Protein AF-A0A352UMW1-F1 (afdb_monomer_lite)

pLDDT: mean 92.81, std 8.37, range [55.16, 98.38]

Radius of gyration: 13.33 Å; chains: 1; bounding box: 22×29×37 Å

Structure (mmCIF, N/CA/C/O backbone):
data_AF-A0A352UMW1-F1
#
_entry.id   AF-A0A352UMW1-F1
#
loop_
_atom_site.group_PDB
_atom_site.id
_atom_site.type_symbol
_atom_site.label_atom_id
_atom_site.label_alt_id
_atom_site.label_comp_id
_atom_site.label_asym_id
_atom_site.label_entity_id
_atom_site.label_seq_id
_atom_site.pdbx_PDB_ins_code
_atom_site.Cartn_x
_atom_site.Cartn_y
_atom_site.Cartn_z
_atom_site.occupancy
_atom_site.B_iso_or_equiv
_atom_site.auth_seq_id
_atom_site.auth_comp_id
_atom_site.auth_asym_id
_atom_site.auth_atom_id
_atom_site.pdbx_PDB_model_num
ATOM 1 N N . SER A 1 1 ? 6.477 -7.309 5.826 1.00 55.16 1 SER A N 1
ATOM 2 C CA . SER A 1 1 ? 5.040 -7.327 6.108 1.00 55.16 1 SER A CA 1
ATOM 3 C C . SER A 1 1 ? 4.804 -7.199 7.592 1.00 55.16 1 SER A C 1
ATOM 5 O O . SER A 1 1 ? 5.237 -8.070 8.332 1.00 55.16 1 SER A O 1
ATOM 7 N N . THR A 1 2 ? 4.168 -6.112 8.019 1.00 60.53 2 THR A N 1
ATOM 8 C CA . THR A 1 2 ? 3.606 -5.924 9.375 1.00 60.53 2 THR A CA 1
ATOM 9 C C . THR A 1 2 ? 2.249 -6.613 9.550 1.00 60.53 2 THR A C 1
ATOM 11 O O . THR A 1 2 ? 1.618 -6.520 10.590 1.00 60.53 2 THR A O 1
ATOM 14 N N . ASP A 1 3 ? 1.804 -7.287 8.502 1.00 63.72 3 ASP A N 1
ATOM 15 C CA . ASP A 1 3 ? 0.493 -7.883 8.307 1.00 63.72 3 ASP A CA 1
ATOM 16 C C . ASP A 1 3 ? 0.351 -9.253 8.987 1.00 63.72 3 ASP A C 1
ATOM 18 O O . ASP A 1 3 ? -0.739 -9.799 8.980 1.00 63.72 3 ASP A O 1
ATOM 22 N N . GLU A 1 4 ? 1.418 -9.826 9.561 1.00 69.00 4 GLU A N 1
ATOM 23 C CA . GLU A 1 4 ? 1.403 -11.130 10.266 1.00 69.00 4 GLU A CA 1
ATOM 24 C C . GLU A 1 4 ? 0.718 -12.282 9.488 1.00 69.00 4 GLU A C 1
ATOM 26 O O . GLU A 1 4 ? 0.262 -13.264 10.065 1.00 69.00 4 GLU A O 1
ATOM 31 N N . GLY A 1 5 ? 0.658 -12.186 8.154 1.00 71.06 5 GLY A N 1
ATOM 32 C CA . GLY A 1 5 ? -0.032 -13.154 7.288 1.00 71.06 5 GLY A CA 1
ATOM 33 C C . GLY A 1 5 ? -1.539 -12.915 7.122 1.00 71.06 5 GLY A C 1
ATOM 34 O O . GLY A 1 5 ? -2.219 -13.717 6.485 1.00 71.06 5 GLY A O 1
ATOM 35 N N . VAL A 1 6 ? -2.061 -11.818 7.661 1.00 81.12 6 VAL A N 1
ATOM 36 C CA . VAL A 1 6 ? -3.454 -11.388 7.574 1.00 81.12 6 VAL A CA 1
ATOM 37 C C . VAL A 1 6 ? -3.604 -10.354 6.458 1.00 81.12 6 VAL A C 1
ATOM 39 O O . VAL A 1 6 ? -2.854 -9.382 6.385 1.00 81.12 6 VAL A O 1
ATOM 42 N N . GLU A 1 7 ? -4.584 -10.543 5.574 1.00 87.94 7 GLU A N 1
ATOM 43 C CA . GLU A 1 7 ? -4.846 -9.557 4.523 1.00 87.94 7 GLU A CA 1
ATOM 44 C C . GLU A 1 7 ? -5.434 -8.253 5.088 1.00 87.94 7 GLU A C 1
ATOM 46 O O . GLU A 1 7 ? -6.263 -8.303 6.004 1.00 87.94 7 GLU A O 1
ATOM 51 N N . PRO A 1 8 ? -5.033 -7.087 4.543 1.00 94.81 8 PRO A N 1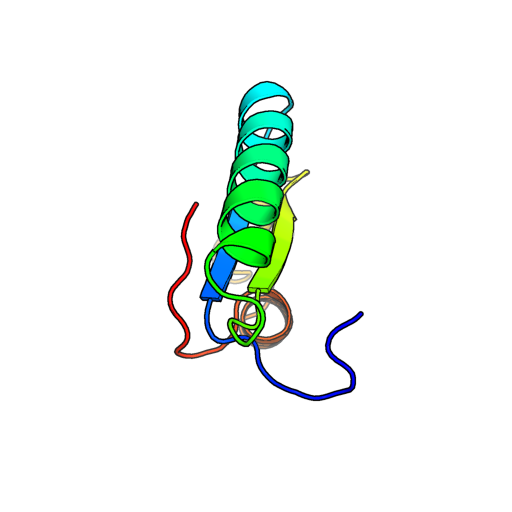
ATOM 52 C CA . PRO A 1 8 ? -5.616 -5.811 4.930 1.00 94.81 8 PRO A CA 1
ATOM 53 C C . PRO A 1 8 ? -7.065 -5.697 4.439 1.00 94.81 8 PRO A C 1
ATOM 55 O O . PRO A 1 8 ? -7.484 -6.369 3.498 1.00 94.81 8 PRO A O 1
ATOM 58 N N . ASP A 1 9 ? -7.821 -4.793 5.049 1.00 95.94 9 ASP A N 1
ATOM 59 C CA . ASP A 1 9 ? -9.146 -4.397 4.571 1.00 95.94 9 ASP A CA 1
ATOM 60 C C . ASP A 1 9 ? -9.040 -3.335 3.464 1.00 95.94 9 ASP A C 1
ATOM 62 O O . ASP A 1 9 ? -9.907 -3.257 2.595 1.00 95.94 9 ASP A O 1
ATOM 66 N N . ILE A 1 10 ? -7.958 -2.545 3.468 1.00 96.75 10 ILE A N 1
ATOM 67 C CA . ILE A 1 10 ? -7.652 -1.518 2.465 1.00 96.75 10 ILE A CA 1
ATOM 68 C C . ILE A 1 10 ? -6.137 -1.319 2.303 1.00 96.75 10 ILE A C 1
ATOM 70 O O . ILE A 1 10 ? -5.368 -1.398 3.269 1.00 96.75 10 ILE A O 1
ATOM 74 N N . VAL A 1 11 ? -5.706 -1.023 1.076 1.00 97.50 11 VAL A N 1
ATOM 75 C CA . VAL A 1 11 ? -4.343 -0.571 0.773 1.00 97.50 11 VAL A CA 1
ATOM 76 C C . VAL A 1 11 ? -4.331 0.946 0.583 1.0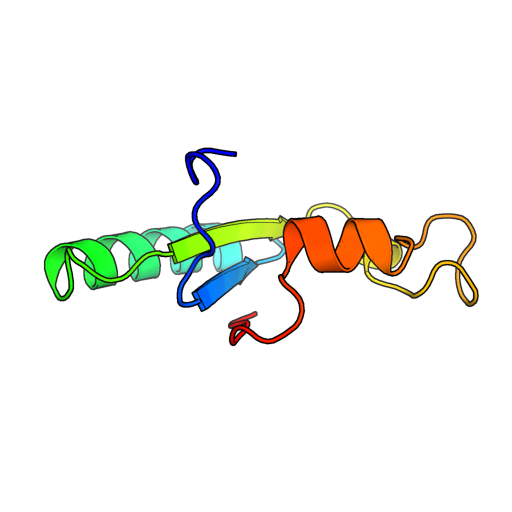0 97.50 11 VAL A C 1
ATOM 78 O O . VAL A 1 11 ? -5.065 1.477 -0.245 1.00 97.50 11 VAL A O 1
ATOM 81 N N . MET A 1 12 ? -3.477 1.630 1.339 1.00 97.94 12 MET A N 1
ATOM 82 C CA . MET A 1 12 ? -3.231 3.071 1.273 1.00 97.94 12 MET A CA 1
ATOM 83 C C . MET A 1 12 ? -1.926 3.293 0.510 1.00 97.94 12 MET A C 1
ATOM 85 O O . MET A 1 12 ? -0.838 3.080 1.050 1.00 97.94 12 MET A O 1
ATOM 89 N N . ALA A 1 13 ? -2.027 3.643 -0.763 1.00 97.81 13 ALA A N 1
ATOM 90 C CA . ALA A 1 13 ? -0.900 3.834 -1.652 1.00 97.81 13 ALA A CA 1
ATOM 91 C C . ALA A 1 13 ? -0.604 5.323 -1.858 1.00 97.81 13 ALA A C 1
ATOM 93 O O . ALA A 1 13 ? -1.491 6.161 -1.772 1.00 97.81 13 ALA A O 1
ATOM 94 N N . CYS A 1 14 ? 0.659 5.656 -2.098 1.00 98.12 14 CYS A N 1
ATOM 95 C CA . CYS A 1 14 ? 1.079 7.027 -2.368 1.00 98.12 14 CYS A CA 1
ATOM 96 C C . CYS A 1 14 ? 2.355 7.046 -3.208 1.00 98.12 14 CYS A C 1
ATOM 98 O O . CYS A 1 14 ? 3.094 6.062 -3.256 1.00 98.12 14 CYS A O 1
ATOM 100 N N . CYS A 1 15 ? 2.615 8.170 -3.871 1.00 97.81 15 CYS A N 1
ATOM 101 C CA . CYS A 1 15 ? 3.834 8.400 -4.637 1.00 97.81 15 CYS A CA 1
ATOM 102 C C . CYS A 1 15 ? 4.226 9.876 -4.531 1.00 97.81 15 CYS A C 1
ATOM 104 O O . CYS A 1 15 ? 3.441 10.752 -4.888 1.00 97.81 15 CYS A O 1
ATOM 106 N N . GLY A 1 16 ? 5.443 10.154 -4.068 1.00 96.62 16 GLY A N 1
ATOM 107 C CA . GLY A 1 16 ? 5.935 11.518 -3.846 1.00 96.62 16 GLY A CA 1
ATOM 108 C C . GLY A 1 16 ? 5.845 11.972 -2.389 1.00 96.62 16 GLY A C 1
ATOM 109 O O . GLY A 1 16 ? 5.245 11.318 -1.541 1.00 96.62 16 GLY A O 1
ATOM 110 N N . ASP A 1 17 ? 6.473 13.102 -2.094 1.00 96.19 17 ASP A N 1
ATOM 111 C CA . ASP A 1 17 ? 6.675 13.636 -0.745 1.00 96.19 17 ASP A CA 1
ATOM 112 C C . ASP A 1 17 ? 5.374 14.082 -0.063 1.00 96.19 17 ASP A C 1
ATOM 114 O O . ASP A 1 17 ? 5.043 13.585 1.015 1.00 96.19 17 ASP A O 1
ATOM 118 N N . THR A 1 18 ? 4.604 14.963 -0.706 1.00 97.88 18 THR A N 1
ATOM 119 C CA . THR A 1 18 ? 3.345 15.480 -0.151 1.00 97.88 18 THR A CA 1
ATOM 120 C C . THR A 1 18 ? 2.304 14.362 -0.020 1.00 97.88 18 THR A C 1
ATOM 122 O O . THR A 1 18 ? 1.798 14.175 1.085 1.00 97.88 18 THR A O 1
ATOM 125 N N . PRO A 1 19 ? 2.038 13.527 -1.051 1.00 97.12 19 PRO A N 1
ATOM 126 C CA . PRO A 1 19 ? 1.099 12.413 -0.908 1.00 97.12 19 PRO A CA 1
ATOM 127 C C . PRO A 1 19 ? 1.506 11.407 0.173 1.00 97.12 19 PRO A C 1
ATOM 129 O O . PRO A 1 19 ? 0.634 10.865 0.849 1.00 97.12 19 PRO A O 1
ATOM 132 N N . THR A 1 20 ? 2.808 11.173 0.382 1.00 97.69 20 THR A N 1
ATOM 133 C CA . THR A 1 20 ? 3.277 10.288 1.461 1.00 97.69 20 THR A CA 1
ATOM 134 C C . THR A 1 20 ? 2.931 10.854 2.835 1.00 97.69 20 THR A C 1
ATOM 136 O O . THR A 1 20 ? 2.403 10.125 3.676 1.00 97.69 20 THR A O 1
ATOM 139 N N . LEU A 1 21 ? 3.193 12.143 3.075 1.00 98.00 21 LEU A N 1
ATOM 140 C CA . LEU A 1 21 ? 2.868 12.785 4.353 1.00 98.00 21 LEU A CA 1
ATOM 141 C C . LEU A 1 21 ? 1.361 12.772 4.624 1.00 98.00 21 LEU A C 1
ATOM 143 O O . LEU A 1 21 ? 0.940 12.357 5.704 1.00 98.00 21 LEU A O 1
ATOM 147 N N . GLU A 1 22 ? 0.556 13.142 3.629 1.00 98.31 22 GLU A N 1
ATOM 148 C CA . GLU A 1 22 ? -0.904 13.155 3.752 1.00 98.31 22 GLU A CA 1
ATOM 149 C C . GLU A 1 22 ? -1.476 11.744 3.964 1.00 98.31 22 GLU A C 1
ATOM 151 O O . GLU A 1 22 ? -2.364 11.547 4.792 1.00 98.31 22 GLU A O 1
ATOM 156 N N . THR A 1 23 ? -0.924 10.728 3.294 1.00 98.38 23 THR A N 1
ATOM 157 C CA . THR A 1 23 ? -1.346 9.329 3.482 1.00 98.38 23 THR A CA 1
ATOM 158 C C . THR A 1 23 ? -1.057 8.844 4.898 1.00 98.38 23 THR A C 1
ATOM 160 O O . THR A 1 23 ? -1.906 8.205 5.520 1.00 98.38 23 THR A O 1
ATOM 163 N N . LEU A 1 24 ? 0.115 9.169 5.449 1.00 97.75 24 LEU A N 1
ATOM 164 C CA . LEU A 1 24 ? 0.455 8.819 6.830 1.00 97.75 24 LEU A CA 1
ATOM 165 C C . LEU A 1 24 ? -0.414 9.574 7.847 1.00 97.75 24 LEU A C 1
ATOM 167 O O . LEU A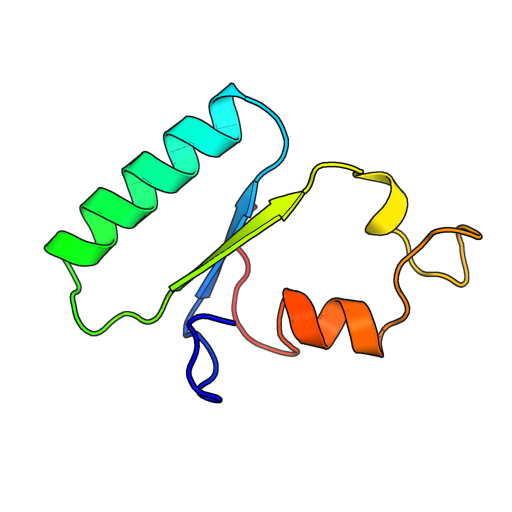 1 24 ? -0.818 8.986 8.855 1.00 97.75 24 LEU A O 1
ATOM 171 N N . ALA A 1 25 ? -0.753 10.837 7.578 1.00 98.00 25 ALA A N 1
ATOM 172 C CA . ALA A 1 25 ? -1.694 11.596 8.396 1.00 98.00 25 ALA A CA 1
ATOM 173 C C . ALA A 1 25 ? -3.097 10.963 8.367 1.00 98.00 25 ALA A C 1
ATOM 175 O O . ALA A 1 25 ? -3.689 10.727 9.421 1.00 98.00 25 ALA A O 1
ATOM 176 N N . ALA A 1 26 ? -3.594 10.591 7.184 1.00 98.00 26 ALA A N 1
ATOM 177 C CA . ALA A 1 26 ? -4.878 9.912 7.024 1.00 98.00 26 ALA A CA 1
ATOM 178 C C . ALA A 1 26 ? -4.912 8.563 7.760 1.00 98.00 26 ALA A C 1
ATOM 180 O O . ALA A 1 26 ? -5.858 8.288 8.495 1.00 98.00 26 ALA A O 1
ATOM 181 N N . VAL A 1 27 ? -3.860 7.747 7.632 1.00 97.25 27 VAL A N 1
ATOM 182 C CA . VAL A 1 27 ? -3.718 6.474 8.363 1.00 97.25 27 VAL A CA 1
ATOM 183 C C . VAL A 1 27 ? -3.732 6.694 9.875 1.00 97.25 27 VAL A C 1
ATOM 185 O O . VAL A 1 27 ? -4.339 5.906 10.598 1.00 97.25 27 VAL A O 1
ATOM 188 N N . THR A 1 28 ? -3.099 7.764 10.360 1.00 97.44 28 THR A N 1
ATOM 189 C CA . THR A 1 28 ? -3.087 8.111 11.789 1.00 97.44 28 THR A CA 1
ATOM 190 C C . THR A 1 28 ? -4.501 8.414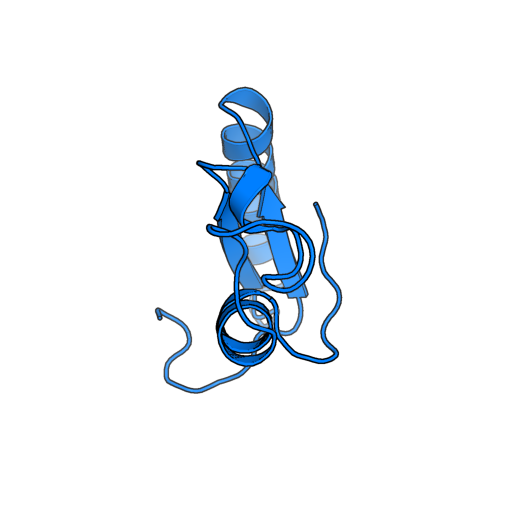 12.289 1.00 97.44 28 THR A C 1
ATOM 192 O O . THR A 1 28 ? -4.950 7.793 13.249 1.00 97.44 28 THR A O 1
ATOM 195 N N . ILE A 1 29 ? -5.240 9.274 11.580 1.00 97.94 29 ILE A N 1
ATOM 196 C CA . ILE A 1 29 ? -6.634 9.620 11.905 1.00 97.94 29 ILE A CA 1
ATOM 197 C C . ILE A 1 29 ? -7.537 8.377 11.857 1.00 97.94 29 ILE A C 1
ATOM 199 O O . ILE A 1 29 ? -8.337 8.142 12.762 1.00 97.94 29 ILE A O 1
ATOM 203 N N . LEU A 1 30 ? -7.409 7.554 10.813 1.00 97.12 30 LEU A N 1
ATOM 204 C CA . LEU A 1 30 ? -8.230 6.353 10.639 1.00 97.12 30 LEU A CA 1
ATOM 205 C C . LEU A 1 30 ? -7.953 5.301 11.709 1.00 97.12 30 LEU A C 1
ATOM 207 O O . LEU A 1 30 ? -8.886 4.644 12.157 1.00 97.12 30 LEU A O 1
ATOM 211 N N . ARG A 1 31 ? -6.702 5.158 12.152 1.00 95.81 31 ARG A N 1
ATOM 212 C CA . ARG A 1 31 ? -6.342 4.231 13.229 1.00 95.81 31 ARG A CA 1
ATOM 213 C C . ARG A 1 31 ? -6.960 4.637 14.568 1.00 95.81 31 ARG A C 1
ATOM 215 O O . ARG A 1 31 ? -7.313 3.763 15.353 1.00 95.81 31 ARG A O 1
ATOM 222 N N . GLU A 1 32 ? -7.088 5.936 14.829 1.00 97.12 32 GLU A N 1
ATOM 223 C CA . GLU A 1 32 ? -7.762 6.448 16.028 1.00 97.12 32 GLU A CA 1
ATOM 224 C C . GLU A 1 32 ? -9.281 6.258 15.951 1.00 97.12 32 GLU A C 1
ATOM 226 O O . GLU A 1 32 ? -9.900 5.824 16.922 1.00 97.12 32 GLU A O 1
ATOM 231 N N . ALA A 1 33 ? -9.883 6.546 14.794 1.00 97.94 33 ALA A N 1
ATOM 232 C CA . ALA A 1 33 ? -11.327 6.439 14.597 1.00 97.94 33 ALA A CA 1
ATOM 233 C C . ALA A 1 33 ? -11.822 4.984 14.460 1.00 97.94 33 ALA A C 1
ATOM 235 O O . ALA A 1 33 ? -12.927 4.665 14.899 1.00 97.94 33 ALA A O 1
ATOM 236 N N . PHE A 1 34 ? -11.014 4.103 13.862 1.00 97.19 34 PHE A N 1
ATOM 237 C CA . PHE A 1 34 ? -11.355 2.713 13.545 1.00 97.19 34 PHE A CA 1
ATOM 238 C C . PHE A 1 34 ? -10.185 1.760 13.863 1.00 97.19 34 PHE A C 1
ATOM 240 O O . PHE A 1 34 ? -9.507 1.285 12.951 1.00 97.19 34 PHE A O 1
ATOM 247 N N . PRO A 1 35 ? -9.946 1.421 15.143 1.00 94.38 35 PRO A N 1
ATOM 248 C CA . PRO A 1 35 ? -8.789 0.613 15.552 1.00 94.38 35 PRO A CA 1
ATOM 249 C C . PRO A 1 35 ? -8.739 -0.801 14.952 1.00 94.38 35 PRO A C 1
ATOM 251 O O . PRO A 1 35 ? -7.662 -1.374 14.817 1.00 94.38 35 PRO A O 1
ATOM 254 N N . GLU A 1 36 ? -9.900 -1.353 14.592 1.00 95.06 36 GLU A N 1
ATOM 255 C CA . GLU A 1 36 ? -10.050 -2.687 13.992 1.00 95.06 36 GLU A CA 1
ATOM 256 C C . GLU A 1 36 ? -9.802 -2.692 12.469 1.00 95.06 36 GLU A C 1
ATOM 258 O O . GLU A 1 36 ? -9.703 -3.758 11.863 1.00 95.06 36 GLU A O 1
ATOM 263 N N . LEU A 1 37 ? -9.719 -1.517 11.824 1.00 95.06 37 LEU A N 1
ATOM 264 C CA . LEU A 1 37 ? -9.499 -1.413 10.381 1.00 95.06 37 LEU A CA 1
ATOM 265 C C . LEU A 1 37 ? -8.042 -1.752 10.043 1.00 95.06 37 LEU A C 1
ATOM 267 O O . LEU A 1 37 ? -7.119 -0.998 10.367 1.00 95.06 37 LEU A O 1
ATOM 271 N N . ARG A 1 38 ? -7.819 -2.859 9.329 1.00 94.75 38 ARG A N 1
ATOM 272 C CA . ARG A 1 38 ? -6.469 -3.278 8.934 1.00 94.75 38 ARG A CA 1
ATOM 273 C C . ARG A 1 38 ? -6.060 -2.557 7.661 1.00 94.75 38 ARG A C 1
ATOM 275 O O . ARG A 1 38 ? -6.619 -2.782 6.590 1.00 94.75 38 ARG A O 1
ATOM 282 N N . MET A 1 39 ? -5.045 -1.712 7.773 1.00 94.88 39 MET A N 1
ATOM 283 C CA . MET A 1 39 ? -4.527 -0.920 6.660 1.00 94.88 39 MET A CA 1
ATOM 284 C C . MET A 1 39 ? -3.118 -1.376 6.293 1.00 94.88 39 MET A C 1
ATOM 286 O O . MET A 1 39 ? -2.265 -1.547 7.165 1.00 94.88 39 MET A O 1
ATOM 290 N N . ARG A 1 40 ? -2.848 -1.512 4.993 1.00 95.69 40 ARG A N 1
ATOM 291 C CA . ARG A 1 40 ? -1.484 -1.652 4.468 1.00 95.69 40 ARG A CA 1
ATOM 292 C C . ARG A 1 40 ? -1.079 -0.357 3.783 1.00 95.69 40 ARG A C 1
ATOM 294 O O . ARG A 1 40 ? -1.737 0.054 2.837 1.00 95.69 40 ARG A O 1
ATOM 301 N N . VAL A 1 41 ? 0.023 0.249 4.215 1.00 96.88 41 VAL A N 1
ATOM 302 C CA . VAL A 1 41 ? 0.584 1.431 3.548 1.00 96.88 41 VAL A CA 1
ATOM 303 C C . VAL A 1 41 ? 1.625 0.998 2.522 1.00 96.88 41 VAL A C 1
ATOM 305 O O . VAL A 1 41 ? 2.533 0.232 2.849 1.00 96.88 41 VAL A O 1
ATOM 308 N N . VAL A 1 42 ? 1.504 1.493 1.292 1.00 96.88 42 VAL A N 1
ATOM 309 C CA . VAL A 1 42 ? 2.436 1.232 0.190 1.00 96.88 42 VAL A CA 1
ATOM 310 C C . VAL A 1 42 ? 2.965 2.559 -0.340 1.00 96.88 42 VAL A C 1
ATOM 312 O O . VAL A 1 42 ? 2.234 3.343 -0.933 1.00 96.88 42 VAL A O 1
ATOM 315 N N . ASN A 1 43 ? 4.259 2.806 -0.154 1.00 97.25 43 ASN A N 1
ATOM 316 C CA . ASN A 1 43 ? 4.928 3.940 -0.784 1.00 97.25 43 ASN A CA 1
ATOM 317 C C . ASN A 1 43 ? 5.543 3.500 -2.118 1.00 97.25 43 ASN A C 1
ATOM 319 O O . ASN A 1 43 ? 6.412 2.624 -2.148 1.00 97.25 43 ASN A O 1
ATOM 323 N N . VAL A 1 44 ? 5.097 4.107 -3.212 1.00 96.88 44 VAL A N 1
ATOM 324 C CA . VAL A 1 44 ? 5.601 3.857 -4.560 1.00 96.88 44 VAL A CA 1
ATOM 325 C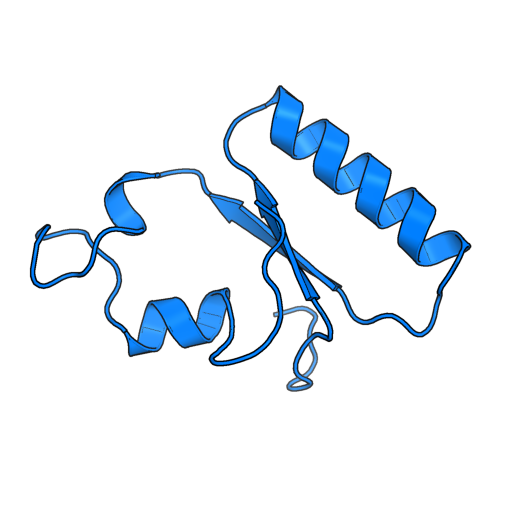 C . VAL A 1 44 ? 6.688 4.874 -4.875 1.00 96.88 44 VAL A C 1
ATOM 327 O O . VAL A 1 44 ? 6.432 6.061 -5.036 1.00 96.88 44 VAL A O 1
ATOM 330 N N . VAL A 1 45 ? 7.924 4.386 -4.969 1.00 95.12 45 VAL A N 1
ATOM 331 C CA . VAL A 1 45 ? 9.096 5.211 -5.302 1.00 95.12 45 VAL A CA 1
ATOM 332 C C . VAL A 1 45 ? 9.344 5.248 -6.811 1.00 95.12 45 VAL A C 1
ATOM 334 O O . VAL A 1 45 ? 9.715 6.283 -7.354 1.00 95.12 45 VAL A O 1
ATOM 337 N N . ASP A 1 46 ? 9.125 4.121 -7.490 1.00 93.38 46 ASP A N 1
ATOM 338 C CA . ASP A 1 46 ? 9.260 3.996 -8.941 1.00 93.38 46 ASP A CA 1
ATOM 339 C C . ASP A 1 46 ? 7.892 3.685 -9.552 1.00 93.38 46 ASP A C 1
ATOM 341 O O . ASP A 1 46 ? 7.395 2.560 -9.463 1.00 93.38 46 ASP A O 1
ATOM 345 N N . LEU A 1 47 ? 7.281 4.698 -10.168 1.00 92.88 47 LEU A N 1
ATOM 346 C CA . LEU A 1 47 ? 5.955 4.581 -10.769 1.00 92.88 47 LEU A CA 1
ATOM 347 C C . LEU A 1 47 ? 5.945 3.627 -11.973 1.00 92.88 47 LEU A C 1
ATOM 349 O O . LEU A 1 47 ? 4.933 2.978 -12.232 1.00 92.88 47 LEU A O 1
ATOM 353 N N . MET A 1 48 ? 7.070 3.487 -12.684 1.00 91.88 48 MET A N 1
ATOM 354 C CA . MET A 1 48 ? 7.150 2.637 -13.878 1.00 91.88 48 MET A CA 1
ATOM 355 C C . MET A 1 48 ? 7.109 1.148 -13.530 1.00 91.88 48 MET A C 1
ATOM 357 O O . MET A 1 48 ? 6.744 0.332 -14.373 1.00 91.88 48 MET A O 1
ATOM 361 N N . ARG A 1 49 ? 7.386 0.783 -12.271 1.00 93.44 49 ARG A N 1
ATOM 362 C CA . ARG A 1 49 ? 7.182 -0.587 -11.778 1.00 93.44 49 ARG A CA 1
ATOM 363 C C . ARG A 1 49 ? 5.714 -0.997 -11.705 1.00 93.44 49 ARG A C 1
ATOM 365 O O . ARG A 1 49 ? 5.438 -2.189 -11.699 1.00 93.44 49 ARG A O 1
ATOM 372 N N . LEU A 1 50 ? 4.771 -0.056 -11.657 1.00 93.50 50 LEU A N 1
ATOM 373 C CA . LEU A 1 50 ? 3.345 -0.398 -11.635 1.00 93.50 50 LEU A CA 1
ATOM 374 C C . LEU A 1 50 ? 2.809 -0.835 -13.003 1.00 93.50 50 LEU A C 1
ATOM 376 O O . LEU A 1 50 ? 1.700 -1.364 -13.064 1.00 93.50 50 LEU A O 1
ATOM 380 N N . GLN A 1 51 ? 3.566 -0.629 -14.086 1.00 92.19 51 GLN A N 1
ATOM 381 C CA . GLN A 1 51 ? 3.184 -1.164 -15.389 1.00 92.19 51 GLN A CA 1
ATOM 382 C C . GLN A 1 51 ? 3.273 -2.697 -15.389 1.00 92.19 51 GLN A C 1
ATOM 384 O O . GLN A 1 51 ? 4.137 -3.256 -14.703 1.00 92.19 51 GLN A O 1
ATOM 389 N N . PRO A 1 52 ? 2.414 -3.390 -16.156 1.00 89.56 52 PRO A N 1
ATOM 390 C CA . PRO A 1 52 ? 2.538 -4.827 -16.345 1.00 89.56 52 PRO A CA 1
ATOM 391 C C . PRO A 1 52 ? 3.913 -5.185 -16.921 1.00 89.56 52 PRO A C 1
ATOM 393 O O . PRO A 1 52 ? 4.428 -4.491 -17.803 1.00 89.56 52 PRO A O 1
ATOM 396 N N . ALA A 1 53 ? 4.508 -6.281 -16.447 1.00 89.88 53 ALA A N 1
ATOM 397 C CA . ALA A 1 53 ? 5.791 -6.770 -16.958 1.00 89.88 53 ALA A CA 1
ATOM 398 C C . ALA A 1 53 ? 5.757 -7.087 -18.471 1.00 89.88 53 ALA A C 1
ATOM 400 O O . ALA A 1 53 ? 6.797 -7.094 -19.128 1.00 89.88 53 ALA A O 1
ATOM 401 N N . GLU A 1 54 ? 4.570 -7.334 -19.035 1.00 90.00 54 GLU A N 1
ATOM 402 C CA . GLU A 1 54 ? 4.350 -7.524 -20.471 1.00 90.00 54 GLU A CA 1
ATOM 403 C C . GLU A 1 54 ? 4.512 -6.226 -21.284 1.00 90.00 54 GLU A C 1
ATOM 405 O O . GLU A 1 54 ? 4.832 -6.284 -22.471 1.00 90.00 54 GLU A O 1
ATOM 410 N N . GLU A 1 55 ? 4.303 -5.066 -20.655 1.00 88.44 55 GLU A N 1
ATOM 411 C CA . GLU A 1 55 ? 4.376 -3.741 -21.284 1.00 88.44 55 GLU A CA 1
ATOM 412 C C . GLU A 1 55 ? 5.707 -3.032 -20.991 1.00 88.44 55 GLU A C 1
ATOM 414 O O . GLU A 1 55 ? 6.193 -2.262 -21.823 1.00 88.44 55 GLU A O 1
ATOM 419 N N . HIS A 1 56 ? 6.336 -3.318 -19.844 1.00 89.06 56 HIS A N 1
ATOM 420 C CA . HIS A 1 56 ? 7.600 -2.705 -19.439 1.00 89.06 56 HIS A CA 1
ATOM 421 C C . HIS A 1 56 ? 8.579 -3.731 -18.832 1.00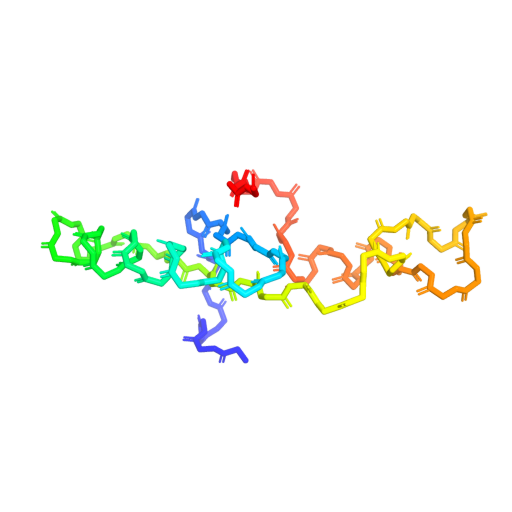 89.06 56 HIS A C 1
ATOM 423 O O . HIS A 1 56 ? 8.211 -4.425 -17.884 1.00 89.06 56 HIS A O 1
ATOM 429 N N . PRO A 1 57 ? 9.861 -3.785 -19.262 1.00 87.38 57 PRO A N 1
ATOM 430 C CA . PRO A 1 57 ? 10.842 -4.772 -18.777 1.00 87.38 57 PRO A CA 1
ATOM 431 C C . PRO A 1 57 ? 11.108 -4.749 -17.266 1.00 87.38 57 PRO A C 1
ATOM 433 O O . PRO A 1 57 ? 11.648 -5.704 -16.711 1.00 87.38 57 PRO A O 1
ATOM 436 N N . HIS A 1 58 ? 10.778 -3.639 -16.606 1.00 89.31 58 HIS A N 1
ATOM 437 C CA . HIS A 1 58 ? 10.912 -3.468 -15.158 1.00 89.31 58 HIS A CA 1
ATOM 438 C C . HIS A 1 58 ? 9.563 -3.406 -14.431 1.00 89.31 58 HIS A C 1
ATOM 440 O O . HIS A 1 58 ? 9.536 -3.084 -13.246 1.00 89.31 58 HIS A O 1
ATOM 446 N N . GLY A 1 59 ? 8.461 -3.671 -15.135 1.00 93.88 59 GLY A N 1
ATOM 447 C CA . GLY A 1 59 ? 7.131 -3.781 -14.550 1.00 93.88 59 GLY A CA 1
ATOM 448 C C . GLY A 1 59 ? 7.030 -4.954 -13.575 1.00 93.88 59 GLY A C 1
ATOM 449 O O . GLY A 1 59 ? 7.766 -5.937 -13.684 1.00 93.88 59 GLY A O 1
ATOM 450 N N . LEU A 1 60 ? 6.128 -4.851 -12.603 1.00 94.31 60 LEU A N 1
ATOM 451 C CA . LEU A 1 60 ? 5.846 -5.942 -11.675 1.00 94.31 60 LEU A CA 1
ATOM 452 C C . LEU A 1 60 ? 5.101 -7.066 -12.397 1.00 94.31 60 LEU A C 1
ATOM 454 O O . LEU A 1 60 ? 4.173 -6.835 -13.177 1.00 94.31 60 LEU A O 1
ATOM 458 N N . SER A 1 61 ? 5.450 -8.311 -12.076 1.00 94.19 61 SER A N 1
ATOM 459 C CA . SER A 1 61 ? 4.599 -9.440 -12.434 1.00 94.19 61 SER A CA 1
ATOM 460 C C . SER A 1 61 ? 3.262 -9.346 -11.694 1.00 94.19 61 SER A C 1
ATOM 462 O O . SER A 1 61 ? 3.161 -8.799 -10.591 1.00 94.19 61 SER A O 1
ATOM 464 N N . ARG A 1 62 ? 2.214 -9.971 -12.245 1.00 93.06 62 ARG A N 1
ATOM 465 C CA . ARG A 1 62 ? 0.902 -10.051 -11.580 1.00 93.06 62 ARG A CA 1
ATOM 466 C C . ARG A 1 62 ? 0.988 -10.646 -10.167 1.00 93.06 62 ARG A C 1
ATOM 468 O O . ARG A 1 62 ? 0.213 -10.256 -9.297 1.00 93.06 62 ARG A O 1
ATOM 475 N N . GLN A 1 63 ? 1.899 -11.588 -9.920 1.00 92.94 63 GLN A N 1
ATOM 476 C CA . GLN A 1 63 ? 2.081 -12.173 -8.589 1.00 92.94 63 GLN A CA 1
ATOM 477 C C . GLN A 1 63 ? 2.677 -11.164 -7.599 1.00 92.94 63 GLN A C 1
ATOM 479 O O . GLN A 1 63 ? 2.181 -11.065 -6.479 1.00 92.94 63 GLN A O 1
ATOM 484 N N . GLU A 1 64 ? 3.693 -10.404 -8.009 1.00 93.25 64 GLU A N 1
ATOM 485 C CA . GLU A 1 64 ? 4.310 -9.370 -7.169 1.00 93.25 64 GLU A CA 1
ATOM 486 C C . GLU A 1 64 ? 3.345 -8.215 -6.902 1.00 93.25 64 GLU A C 1
ATOM 488 O O . GLU A 1 64 ? 3.209 -7.785 -5.757 1.00 93.25 64 GLU A O 1
ATOM 493 N N . TYR A 1 65 ? 2.612 -7.771 -7.929 1.00 94.56 65 TYR A N 1
ATOM 494 C CA . TYR A 1 65 ? 1.575 -6.756 -7.775 1.00 94.56 65 TYR A CA 1
ATOM 495 C C . TYR A 1 65 ? 0.538 -7.190 -6.734 1.00 94.56 65 TYR A C 1
ATOM 497 O O . TYR A 1 65 ? 0.290 -6.468 -5.773 1.00 94.56 65 TYR A O 1
ATOM 505 N N . ASN A 1 66 ? -0.001 -8.408 -6.859 1.00 93.62 66 ASN A N 1
ATOM 506 C CA . ASN A 1 66 ? -0.989 -8.937 -5.916 1.00 93.62 66 ASN A CA 1
ATOM 507 C C . ASN A 1 66 ? -0.427 -9.112 -4.497 1.00 93.62 66 ASN A C 1
ATOM 509 O O . ASN A 1 66 ? -1.167 -8.970 -3.527 1.00 93.62 66 ASN A O 1
ATOM 513 N N . ALA A 1 67 ? 0.862 -9.428 -4.348 1.00 92.06 67 ALA A N 1
ATOM 514 C CA . ALA A 1 67 ? 1.486 -9.527 -3.031 1.00 92.06 67 ALA A CA 1
ATOM 515 C C . ALA A 1 67 ? 1.531 -8.163 -2.319 1.00 92.06 67 ALA A C 1
ATOM 517 O O . ALA A 1 67 ? 1.358 -8.101 -1.101 1.00 92.06 67 ALA A O 1
ATOM 518 N N . ILE A 1 68 ? 1.711 -7.074 -3.076 1.00 93.19 68 ILE A N 1
ATOM 519 C CA . ILE A 1 68 ? 1.787 -5.701 -2.560 1.00 93.19 68 ILE A CA 1
ATOM 520 C C . ILE A 1 68 ? 0.387 -5.102 -2.367 1.00 93.19 68 ILE A C 1
ATOM 522 O O . ILE A 1 68 ? 0.062 -4.639 -1.272 1.00 93.19 68 ILE A O 1
ATOM 526 N N . PHE A 1 69 ? -0.449 -5.149 -3.403 1.00 94.69 69 PHE A N 1
ATOM 527 C CA . PHE A 1 69 ? -1.718 -4.423 -3.495 1.00 94.69 69 PHE A CA 1
ATOM 528 C C . PHE A 1 69 ? -2.960 -5.270 -3.213 1.00 94.69 69 PHE A C 1
ATOM 530 O O . PHE A 1 69 ? -4.061 -4.726 -3.203 1.00 94.69 69 PHE A O 1
ATOM 537 N N . THR A 1 70 ? -2.790 -6.564 -2.920 1.00 94.19 70 THR A N 1
ATOM 538 C CA . THR A 1 70 ? -3.863 -7.573 -2.818 1.00 94.19 70 THR A CA 1
ATOM 539 C C . THR A 1 70 ? -4.522 -7.882 -4.167 1.00 94.19 70 THR A C 1
ATOM 541 O O . THR A 1 70 ? -4.209 -7.269 -5.186 1.00 94.19 70 THR A O 1
ATOM 544 N N . LYS A 1 71 ? -5.393 -8.897 -4.199 1.00 94.00 71 LYS A N 1
ATOM 545 C CA . LYS A 1 71 ? -6.119 -9.297 -5.417 1.00 94.00 71 LYS A CA 1
ATOM 546 C C . LYS A 1 71 ? -7.460 -8.586 -5.571 1.00 94.00 71 LYS A C 1
ATOM 548 O O . LYS A 1 71 ? -7.924 -8.423 -6.697 1.00 94.00 71 LYS A O 1
ATOM 553 N N . ASP A 1 72 ? -8.098 -8.256 -4.452 1.00 95.06 72 ASP A N 1
ATOM 554 C CA . ASP A 1 72 ? -9.517 -7.904 -4.387 1.00 95.06 72 ASP A CA 1
ATOM 555 C C . ASP A 1 72 ? -9.857 -6.833 -3.336 1.00 95.06 72 ASP A C 1
ATOM 557 O O . ASP A 1 72 ? -11.009 -6.400 -3.274 1.00 95.06 72 ASP A O 1
ATOM 561 N N . LYS A 1 73 ? -8.895 -6.381 -2.517 1.00 96.44 73 LYS A N 1
ATOM 562 C CA . LYS A 1 73 ? -9.131 -5.314 -1.535 1.00 96.44 73 LYS A CA 1
ATOM 563 C C . LYS A 1 73 ? -9.064 -3.944 -2.207 1.00 96.44 73 LYS A C 1
ATOM 565 O O . LYS A 1 73 ? -8.296 -3.762 -3.153 1.00 96.44 73 LYS A O 1
ATOM 570 N N . PRO A 1 74 ? -9.852 -2.965 -1.730 1.00 97.75 74 PRO A N 1
ATOM 571 C CA . PRO A 1 74 ? -9.791 -1.608 -2.248 1.00 97.75 74 PRO A CA 1
ATOM 572 C C . PRO A 1 74 ? -8.391 -1.005 -2.078 1.00 97.75 74 PRO A C 1
ATOM 574 O O . PRO A 1 74 ? -7.711 -1.229 -1.072 1.00 97.75 74 PRO A O 1
ATOM 577 N N . ILE A 1 75 ? -7.998 -0.200 -3.064 1.00 97.25 75 ILE A N 1
ATOM 578 C CA . ILE A 1 75 ? -6.756 0.573 -3.069 1.00 97.25 75 ILE A CA 1
ATOM 579 C C . ILE A 1 75 ? -7.146 2.048 -3.155 1.00 97.25 75 ILE A C 1
ATOM 581 O O . ILE A 1 75 ? -7.829 2.448 -4.098 1.00 97.25 75 ILE A O 1
ATOM 585 N N . LEU A 1 76 ? -6.714 2.843 -2.180 1.00 97.31 76 LEU A N 1
ATOM 586 C CA . LEU A 1 76 ? -6.741 4.301 -2.255 1.00 97.31 76 LEU A CA 1
ATOM 587 C C . LEU A 1 76 ? -5.341 4.768 -2.658 1.00 97.31 76 LEU A C 1
ATOM 589 O O . LEU A 1 76 ? -4.392 4.443 -1.950 1.00 97.31 76 LEU A O 1
ATOM 593 N N . PHE A 1 77 ? -5.217 5.469 -3.785 1.00 94.25 77 PHE A N 1
ATOM 594 C CA . PHE A 1 77 ? -3.948 5.949 -4.345 1.00 94.25 77 PHE A CA 1
ATOM 595 C C . PHE A 1 77 ? -4.019 7.455 -4.595 1.00 94.25 77 PHE A C 1
ATOM 597 O O . PHE A 1 77 ? -5.040 7.885 -5.180 1.00 94.25 77 PHE A O 1
#

Secondary structure (DSSP, 8-state):
--STTPPPSEEEEE-SHHHHHHHHHHHHHHHHH-TT--EEEEE-S-GGGGSBTTT-TTSBPHHHHHHHH-SSS-EE-

Sequence (77 aa):
STDEGVEPDIVMACCGDTPTLETLAAVTILREAFPELRMRVVNVVDLMRLQPAEEHPHGLSRQEYNAIFTKDKPILF

Foldseek 3Di:
DVCPPPDFLEEEEDEDDVSVVVSVVVVVVCCVVPVPHGYHYYYDDDPQLCDDCVVPVNHDHPVRCCVRGNDDHYYDD